Protein AF-X1P0J2-F1 (afdb_monomer_lite)

Sequence (162 aa):
MTTLVALSTKDSLVMGCDSLGTVTNPSVNPWALRHFFDDQFNLRIGSDGNPLLTNFKQIYDKMEEIPYDQMTHVNKLCSLQPLPMGVMETGITSIVDRTIRSLISEFKRNDEGFRVPNKLKNFTVKRVAQRMLDSIYSLYNKEYPEDGFRPHLELIIGGYDK

Structure (mmCIF, N/CA/C/O backbone):
data_AF-X1P0J2-F1
#
_entry.id   AF-X1P0J2-F1
#
loop_
_atom_site.group_PDB
_atom_site.id
_atom_site.type_symbol
_atom_site.label_atom_id
_atom_site.label_alt_id
_atom_site.label_comp_id
_atom_site.label_asym_id
_atom_site.label_entity_id
_atom_site.label_seq_id
_atom_site.pdbx_PDB_ins_code
_atom_site.Cartn_x
_atom_site.Cartn_y
_atom_site.Cartn_z
_atom_site.occupancy
_atom_site.B_iso_or_equiv
_atom_site.auth_seq_id
_atom_site.auth_comp_id
_atom_site.auth_asym_id
_atom_site.auth_atom_id
_atom_site.pdbx_PDB_model_num
ATOM 1 N N . MET A 1 1 ? 3.505 -12.603 -4.039 1.00 61.56 1 MET A N 1
ATOM 2 C CA . MET A 1 1 ? 2.055 -12.330 -3.998 1.00 61.56 1 MET A CA 1
ATOM 3 C C . MET A 1 1 ? 1.670 -12.154 -2.540 1.00 61.56 1 MET A C 1
ATOM 5 O O . MET A 1 1 ? 1.916 -13.073 -1.774 1.00 61.56 1 MET A O 1
ATOM 9 N N . THR A 1 2 ? 1.150 -10.985 -2.165 1.00 74.00 2 THR A N 1
ATOM 10 C CA . THR A 1 2 ? 0.683 -10.678 -0.800 1.00 74.00 2 THR A CA 1
ATOM 11 C C . THR A 1 2 ? -0.807 -10.987 -0.704 1.00 74.00 2 THR A C 1
ATOM 13 O O . THR A 1 2 ? -1.548 -10.653 -1.627 1.00 74.00 2 THR A O 1
ATOM 16 N N . THR A 1 3 ? -1.256 -11.599 0.395 1.00 82.25 3 THR A N 1
ATOM 17 C CA . THR A 1 3 ? -2.680 -11.907 0.612 1.00 82.25 3 THR A CA 1
ATOM 18 C C . THR A 1 3 ? -3.180 -11.221 1.873 1.00 82.25 3 THR A C 1
ATOM 20 O O . THR A 1 3 ? -2.670 -11.472 2.966 1.00 82.25 3 THR A O 1
ATOM 23 N N . LEU A 1 4 ? -4.205 -10.382 1.719 1.00 88.31 4 LEU A N 1
ATOM 24 C CA . LEU A 1 4 ? -4.896 -9.705 2.812 1.00 88.31 4 LEU A CA 1
ATOM 25 C C . LEU A 1 4 ? -6.338 -10.213 2.901 1.00 88.31 4 LEU A C 1
ATOM 27 O O . LEU A 1 4 ? -7.003 -10.395 1.883 1.00 88.31 4 LEU A O 1
ATOM 31 N N . VAL A 1 5 ? -6.832 -10.417 4.119 1.00 89.94 5 VAL A N 1
ATOM 32 C CA . VAL A 1 5 ? -8.210 -10.828 4.400 1.00 89.94 5 VAL A CA 1
ATOM 33 C C . VAL A 1 5 ? -8.784 -9.917 5.479 1.00 89.94 5 VAL A C 1
ATOM 35 O O . VAL A 1 5 ? -8.247 -9.826 6.581 1.00 89.94 5 VAL A O 1
ATOM 38 N N . ALA A 1 6 ? -9.901 -9.262 5.173 1.00 90.06 6 ALA A N 1
ATOM 39 C CA . ALA A 1 6 ? -10.697 -8.513 6.137 1.00 90.06 6 ALA A CA 1
ATOM 40 C C . ALA A 1 6 ? -12.149 -9.001 6.071 1.00 90.06 6 ALA A C 1
ATOM 42 O O . ALA A 1 6 ? -12.811 -8.868 5.044 1.00 90.06 6 ALA A O 1
ATOM 43 N N . LEU A 1 7 ? -12.638 -9.578 7.167 1.00 91.12 7 LEU A N 1
ATOM 44 C CA . LEU A 1 7 ? -14.004 -10.075 7.304 1.00 91.12 7 LEU A CA 1
ATOM 45 C C . LEU A 1 7 ? -14.731 -9.232 8.343 1.00 91.12 7 LEU A C 1
ATOM 47 O O . LEU A 1 7 ? -14.364 -9.234 9.518 1.00 91.12 7 LEU A O 1
ATOM 51 N N . SER A 1 8 ? -15.759 -8.514 7.900 1.00 90.62 8 SER A N 1
ATOM 52 C CA . SER A 1 8 ? -16.607 -7.697 8.764 1.00 90.62 8 SER A CA 1
ATOM 53 C C . SER A 1 8 ? -17.947 -8.386 8.988 1.00 90.62 8 SER A C 1
ATOM 55 O O . SER A 1 8 ? -18.607 -8.811 8.038 1.00 90.62 8 SER A O 1
ATOM 57 N N . THR A 1 9 ? -18.349 -8.491 10.248 1.00 89.06 9 THR A N 1
ATOM 58 C CA . THR A 1 9 ? -19.676 -8.930 10.676 1.00 89.06 9 THR A CA 1
ATOM 59 C C . THR A 1 9 ? -20.333 -7.827 11.505 1.00 89.06 9 THR A C 1
ATOM 61 O O . THR A 1 9 ? -19.741 -6.778 11.753 1.00 89.06 9 THR A O 1
ATOM 64 N N . LYS A 1 10 ? -21.570 -8.055 11.960 1.00 84.50 10 LYS A N 1
ATOM 65 C CA . LYS A 1 10 ? -22.272 -7.114 12.843 1.00 84.50 10 LYS A CA 1
ATOM 66 C C . LYS A 1 10 ? -21.513 -6.858 14.155 1.00 84.50 10 LYS A C 1
ATOM 68 O O . LYS A 1 10 ? -21.541 -5.739 14.657 1.00 84.50 10 LYS A O 1
ATOM 73 N N . ASP A 1 11 ? -20.862 -7.889 14.688 1.00 86.81 11 ASP A N 1
ATOM 74 C CA . ASP A 1 11 ? -20.329 -7.888 16.055 1.00 86.81 11 ASP A CA 1
ATOM 75 C C . ASP A 1 11 ? -18.798 -7.983 16.101 1.00 86.81 11 ASP A C 1
ATOM 77 O O . ASP A 1 11 ? -18.189 -7.776 17.151 1.00 86.81 11 ASP A O 1
ATOM 81 N N . SER A 1 12 ? -18.163 -8.326 14.978 1.00 89.62 12 SER A N 1
ATOM 82 C CA . SER A 1 12 ? -16.724 -8.549 14.907 1.00 89.62 12 SER A CA 1
ATOM 83 C C . SER A 1 12 ? -16.124 -8.113 13.573 1.00 89.62 12 SER A C 1
ATOM 85 O O . SER A 1 12 ? -16.739 -8.236 12.515 1.00 89.62 12 SER A O 1
ATOM 87 N N . LEU A 1 13 ? -14.873 -7.670 13.634 1.00 91.75 13 LEU A N 1
ATOM 88 C CA . LEU A 1 13 ? -13.994 -7.479 12.494 1.00 91.75 13 LEU A CA 1
ATOM 89 C C . LEU A 1 13 ? -12.783 -8.387 12.692 1.00 91.75 13 LEU A C 1
ATOM 91 O O . LEU A 1 13 ? -12.095 -8.294 13.710 1.00 91.75 13 LEU A O 1
ATOM 95 N N . VAL A 1 14 ? -12.517 -9.241 11.709 1.00 90.94 14 VAL A N 1
ATOM 96 C CA . VAL A 1 14 ? -11.346 -10.118 11.672 1.00 90.94 14 VAL A CA 1
ATOM 97 C C . VAL A 1 14 ? -10.451 -9.669 10.528 1.00 90.94 14 VAL A C 1
ATO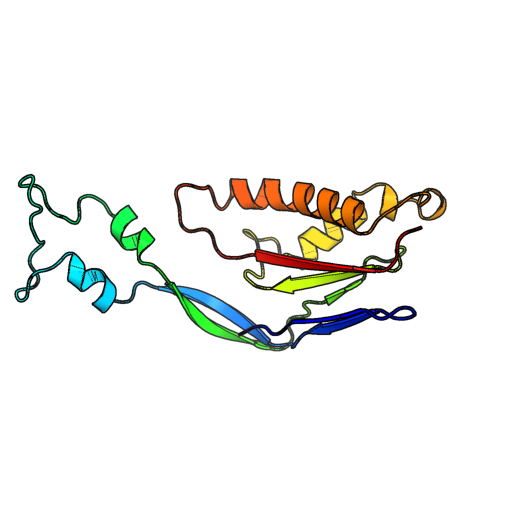M 99 O O . VAL A 1 14 ? -10.883 -9.620 9.380 1.00 90.94 14 VAL A O 1
ATOM 102 N N . MET A 1 15 ? -9.203 -9.337 10.847 1.00 91.69 15 MET A N 1
ATOM 103 C CA . MET A 1 15 ? -8.182 -8.951 9.875 1.00 91.69 15 MET A CA 1
ATOM 104 C C . MET A 1 15 ? -7.028 -9.945 9.959 1.00 91.69 15 MET A C 1
ATOM 106 O O . MET A 1 15 ? -6.571 -10.274 11.054 1.00 91.69 15 MET A O 1
ATOM 110 N N . GLY A 1 16 ? -6.568 -10.423 8.810 1.00 87.75 16 GLY A N 1
ATOM 111 C CA . GLY A 1 16 ? -5.462 -11.360 8.701 1.00 87.75 16 GLY A CA 1
ATOM 112 C C . GLY A 1 16 ? -4.683 -11.124 7.418 1.00 87.75 16 GLY A C 1
ATOM 113 O O . GLY A 1 16 ? -5.242 -10.744 6.392 1.00 87.75 16 GLY A O 1
ATOM 114 N N . CYS A 1 17 ? -3.382 -11.356 7.476 1.00 86.19 17 CYS A N 1
ATOM 115 C CA . CYS A 1 17 ? -2.496 -11.234 6.332 1.00 86.19 17 CYS A CA 1
ATOM 116 C C . CYS A 1 17 ? -1.502 -12.390 6.327 1.00 86.19 17 CYS A C 1
ATOM 118 O O . CYS A 1 17 ? -1.192 -12.972 7.371 1.00 86.19 17 CYS A O 1
ATOM 120 N N . ASP A 1 18 ? -0.974 -12.704 5.153 1.00 82.75 18 ASP A N 1
ATOM 121 C CA . ASP A 1 18 ? 0.188 -13.573 5.051 1.00 82.75 18 ASP A CA 1
ATOM 122 C C . ASP A 1 18 ? 1.460 -12.878 5.581 1.00 82.75 18 ASP A C 1
ATOM 124 O O . ASP A 1 18 ? 1.534 -11.654 5.725 1.00 82.75 18 ASP A O 1
ATOM 128 N N . SER A 1 19 ? 2.500 -13.661 5.866 1.00 71.88 19 SER A N 1
ATOM 129 C CA . SER A 1 19 ? 3.783 -13.162 6.386 1.00 71.88 19 SER A CA 1
ATOM 130 C C . SER A 1 19 ? 4.879 -13.036 5.319 1.00 71.88 19 SER A C 1
ATOM 132 O O . SER A 1 19 ? 6.024 -12.727 5.658 1.00 71.88 19 SER A O 1
ATOM 134 N N . LEU A 1 20 ? 4.549 -13.255 4.039 1.00 70.31 20 LEU A N 1
ATOM 135 C CA . LEU A 1 20 ? 5.494 -13.177 2.924 1.00 70.31 20 LEU A CA 1
ATOM 136 C C . LEU A 1 20 ? 5.502 -11.768 2.328 1.00 70.31 20 LEU A C 1
ATOM 138 O O . LEU A 1 20 ? 4.497 -11.309 1.792 1.00 70.31 20 LEU A O 1
ATOM 142 N N . GLY A 1 21 ? 6.618 -11.052 2.425 1.00 62.75 21 GLY A N 1
ATOM 143 C CA . GLY A 1 21 ? 6.833 -9.833 1.648 1.00 62.75 21 GLY A CA 1
ATOM 144 C C . GLY A 1 21 ? 7.470 -10.199 0.318 1.00 62.75 21 GLY A C 1
ATOM 145 O O . GLY A 1 21 ? 8.519 -10.830 0.304 1.00 62.75 21 GLY A O 1
ATOM 146 N N . THR A 1 22 ? 6.854 -9.842 -0.805 1.00 64.31 22 THR A N 1
ATOM 147 C CA . THR A 1 22 ? 7.516 -9.985 -2.109 1.00 64.31 22 THR A CA 1
ATOM 148 C C . THR A 1 22 ? 8.273 -8.699 -2.404 1.00 64.31 22 THR A C 1
ATOM 150 O O . THR A 1 22 ? 7.648 -7.648 -2.495 1.00 64.31 22 THR A O 1
ATOM 153 N N . VAL A 1 23 ? 9.593 -8.778 -2.555 1.00 63.62 23 VAL A N 1
ATOM 154 C CA . VAL A 1 23 ? 10.384 -7.670 -3.094 1.00 63.62 23 VAL A CA 1
ATOM 155 C C . VAL A 1 23 ? 10.261 -7.746 -4.606 1.00 63.62 23 VAL A C 1
ATOM 157 O O . VAL A 1 23 ? 10.669 -8.735 -5.224 1.00 63.62 23 VAL A O 1
ATOM 160 N N . THR A 1 24 ? 9.641 -6.733 -5.195 1.00 65.38 24 THR A N 1
ATOM 161 C CA . THR A 1 24 ? 9.551 -6.588 -6.645 1.00 65.38 24 THR A CA 1
ATOM 162 C C . THR A 1 24 ? 10.712 -5.733 -7.140 1.00 65.38 24 THR A C 1
ATOM 164 O O . THR A 1 24 ? 11.158 -4.812 -6.456 1.00 65.38 24 THR A O 1
ATOM 167 N N . ASN A 1 25 ? 11.242 -6.064 -8.316 1.00 67.56 25 ASN A N 1
ATOM 168 C CA . ASN A 1 25 ? 12.243 -5.242 -8.989 1.00 67.56 25 ASN A CA 1
ATOM 169 C C . ASN A 1 25 ? 11.678 -4.803 -10.347 1.00 67.56 25 ASN A C 1
ATOM 171 O O . ASN A 1 25 ? 11.307 -5.686 -11.134 1.00 67.56 25 ASN A O 1
ATOM 175 N N . PRO A 1 26 ? 11.592 -3.489 -10.639 1.00 73.56 26 PRO A N 1
ATOM 176 C CA . PRO A 1 26 ? 11.155 -3.009 -11.942 1.00 73.56 26 PRO A CA 1
ATOM 177 C C . PRO A 1 26 ? 12.031 -3.615 -13.032 1.00 73.56 26 PRO A C 1
ATOM 179 O O . PRO A 1 26 ? 13.243 -3.409 -13.074 1.00 73.56 26 PRO A O 1
ATOM 182 N N . SER A 1 27 ? 11.414 -4.410 -13.894 1.00 78.81 27 SER A N 1
ATOM 183 C CA . SER A 1 27 ? 12.115 -5.130 -14.947 1.00 78.81 27 SER A CA 1
ATOM 184 C C . SER A 1 27 ? 11.380 -4.926 -16.254 1.00 78.81 27 SER A C 1
ATOM 186 O O . SER A 1 27 ? 10.153 -4.936 -16.305 1.00 78.81 27 SER A O 1
ATOM 188 N N . VAL A 1 28 ? 12.132 -4.743 -17.333 1.00 83.50 28 VAL A N 1
ATOM 189 C CA . VAL A 1 28 ? 11.552 -4.666 -18.670 1.00 83.50 28 VAL A CA 1
ATOM 190 C C . VAL A 1 28 ? 11.609 -6.049 -19.290 1.00 83.50 28 VAL A C 1
ATOM 192 O O . VAL A 1 28 ? 12.693 -6.604 -19.463 1.00 83.50 28 VAL A O 1
ATOM 195 N N . ASN A 1 29 ? 10.453 -6.594 -19.661 1.00 82.31 29 ASN A N 1
ATOM 196 C CA . ASN A 1 29 ? 10.407 -7.790 -20.489 1.00 82.31 29 ASN A CA 1
ATOM 197 C C . ASN A 1 29 ? 10.959 -7.448 -21.891 1.00 82.31 29 ASN A C 1
ATOM 199 O O . ASN A 1 29 ? 10.335 -6.651 -22.599 1.00 82.31 29 ASN A O 1
ATOM 203 N N . PRO A 1 30 ? 12.079 -8.047 -22.346 1.00 83.31 30 PRO A N 1
ATOM 204 C CA . PRO A 1 30 ? 12.653 -7.733 -23.656 1.00 83.31 30 PRO A CA 1
ATOM 205 C C . PRO A 1 30 ? 11.674 -7.966 -24.813 1.00 83.31 30 PRO A C 1
ATOM 207 O O . PRO A 1 30 ? 11.721 -7.268 -25.824 1.00 83.31 30 PRO A O 1
ATOM 210 N N . TRP A 1 31 ? 10.730 -8.899 -24.657 1.00 84.88 31 TRP A N 1
ATOM 211 C CA . TRP A 1 31 ? 9.699 -9.162 -25.658 1.00 84.88 31 TRP A CA 1
ATOM 212 C C . TRP A 1 31 ? 8.671 -8.034 -25.769 1.00 84.88 31 TRP A C 1
ATOM 214 O O . TRP A 1 31 ? 8.185 -7.774 -26.869 1.00 84.88 31 TRP A O 1
ATOM 224 N N . ALA A 1 32 ? 8.383 -7.317 -24.678 1.00 83.50 32 ALA A N 1
ATOM 225 C CA . ALA A 1 32 ? 7.505 -6.147 -24.707 1.00 83.50 32 ALA A CA 1
ATOM 226 C C . ALA A 1 32 ? 8.127 -4.989 -25.509 1.00 83.50 32 ALA A C 1
ATOM 228 O O . ALA A 1 32 ? 7.409 -4.197 -26.123 1.00 83.50 32 ALA A O 1
ATOM 229 N N . LEU A 1 33 ? 9.463 -4.928 -25.572 1.00 86.94 33 LEU A N 1
ATOM 230 C CA . LEU A 1 33 ? 10.186 -3.948 -26.380 1.00 86.94 33 LEU A CA 1
ATOM 231 C C . LEU A 1 33 ? 10.174 -4.267 -27.872 1.00 86.94 33 LEU A C 1
ATOM 233 O O . LEU A 1 33 ? 10.401 -3.363 -28.670 1.00 86.94 33 LEU A O 1
ATOM 237 N N . ARG A 1 34 ? 9.847 -5.503 -28.279 1.00 88.19 34 ARG A N 1
ATOM 238 C CA . ARG A 1 34 ? 9.808 -5.906 -29.696 1.00 88.19 34 ARG A CA 1
ATOM 239 C C . ARG A 1 34 ? 8.848 -5.055 -30.532 1.00 88.19 34 ARG A C 1
ATOM 241 O O . ARG A 1 34 ? 9.028 -4.945 -31.736 1.00 88.19 34 ARG A O 1
ATOM 248 N N . HIS A 1 35 ? 7.866 -4.398 -29.915 1.00 87.19 35 HIS A N 1
ATOM 249 C CA . HIS A 1 35 ? 7.025 -3.419 -30.605 1.00 87.19 35 HIS A CA 1
ATOM 250 C C . HIS A 1 35 ? 7.828 -2.255 -31.223 1.00 87.19 35 HIS A C 1
ATOM 252 O O . HIS A 1 35 ? 7.435 -1.735 -32.264 1.00 87.19 35 HIS A O 1
ATOM 258 N N . PHE A 1 36 ? 8.960 -1.877 -30.621 1.00 90.56 36 PHE A N 1
ATOM 259 C CA . PHE A 1 36 ? 9.834 -0.807 -31.103 1.00 90.56 36 PHE A CA 1
ATOM 260 C C . PHE A 1 36 ? 10.848 -1.264 -32.159 1.00 90.56 36 PHE A C 1
ATOM 262 O O . PHE A 1 36 ? 11.454 -0.408 -32.799 1.00 90.56 36 PHE A O 1
ATOM 269 N N . PHE A 1 37 ? 11.029 -2.575 -32.363 1.00 91.75 37 PHE A N 1
ATOM 270 C CA . PHE A 1 37 ? 12.080 -3.127 -33.222 1.00 91.75 37 PHE A CA 1
ATOM 271 C C . PHE A 1 37 ? 11.517 -4.008 -34.350 1.00 91.75 37 PHE A C 1
ATOM 273 O O . PHE A 1 37 ? 10.518 -4.712 -34.179 1.00 91.75 37 PHE A O 1
ATOM 280 N N . ASP A 1 38 ? 12.103 -3.941 -35.542 1.00 88.88 38 ASP A N 1
ATOM 281 C CA . ASP A 1 38 ? 11.794 -4.858 -36.646 1.00 88.88 38 ASP A CA 1
ATOM 282 C C . ASP A 1 38 ? 12.410 -6.253 -36.411 1.00 88.88 38 ASP A C 1
ATOM 284 O O . ASP A 1 38 ? 13.025 -6.519 -35.375 1.00 88.88 38 ASP A O 1
ATOM 288 N N . ASP A 1 39 ? 12.211 -7.180 -37.349 1.00 87.38 39 ASP A N 1
ATOM 289 C CA . ASP A 1 39 ? 12.735 -8.547 -37.224 1.00 87.38 39 ASP A CA 1
ATOM 290 C C . ASP A 1 39 ? 14.267 -8.627 -37.367 1.00 87.38 39 ASP A C 1
ATOM 292 O O . ASP A 1 39 ? 14.864 -9.648 -37.025 1.00 87.38 39 ASP A O 1
ATOM 296 N N . GLN A 1 40 ? 14.911 -7.550 -37.821 1.00 89.62 40 GLN A N 1
ATOM 297 C CA . GLN A 1 40 ? 16.362 -7.381 -37.857 1.00 89.62 40 GLN A CA 1
ATOM 298 C C . GLN A 1 40 ? 16.902 -6.604 -36.642 1.00 89.62 40 GLN A C 1
ATOM 300 O O . GLN A 1 40 ? 18.096 -6.312 -36.598 1.00 89.62 40 GLN A O 1
ATOM 305 N N . PHE A 1 41 ? 16.057 -6.305 -35.648 1.00 82.25 41 PHE A N 1
ATOM 306 C CA . PHE A 1 41 ? 16.376 -5.508 -34.459 1.00 82.25 41 PHE A CA 1
ATOM 307 C C . PHE A 1 41 ? 16.738 -4.035 -34.728 1.00 82.25 41 PHE A C 1
ATOM 309 O O . PHE A 1 41 ? 17.337 -3.382 -33.872 1.00 82.25 41 PHE A O 1
ATOM 316 N N . ASN A 1 42 ? 16.326 -3.465 -35.862 1.00 89.56 42 ASN A N 1
ATOM 317 C CA . ASN A 1 42 ? 16.395 -2.019 -36.073 1.00 89.56 42 ASN A CA 1
ATOM 318 C C . ASN A 1 42 ? 15.171 -1.327 -35.475 1.00 89.56 42 ASN A C 1
ATOM 320 O O . ASN A 1 42 ? 14.088 -1.906 -35.389 1.00 89.56 42 ASN A O 1
ATOM 324 N N . LEU A 1 43 ? 15.328 -0.060 -35.091 1.00 90.31 43 LEU A N 1
ATOM 325 C CA . LEU A 1 43 ? 14.214 0.757 -34.618 1.00 90.31 43 LEU A CA 1
ATOM 326 C C . LEU A 1 43 ? 13.172 0.940 -35.725 1.00 90.31 43 LEU A C 1
ATOM 328 O O . LEU A 1 43 ? 13.479 1.432 -36.811 1.00 90.31 43 LEU A O 1
ATOM 332 N N . ARG A 1 44 ? 11.922 0.585 -35.425 1.00 92.31 44 ARG A N 1
ATOM 333 C CA . ARG A 1 44 ? 10.795 0.833 -36.324 1.00 92.31 44 ARG A CA 1
ATOM 334 C C . ARG A 1 44 ? 10.549 2.328 -36.454 1.00 92.31 44 ARG A C 1
ATOM 336 O O . ARG A 1 44 ? 10.591 3.063 -35.467 1.00 92.31 44 ARG A O 1
ATOM 343 N N . ILE A 1 45 ? 10.219 2.745 -37.668 1.00 92.31 45 ILE A N 1
ATOM 344 C CA . ILE A 1 45 ? 9.821 4.112 -37.989 1.00 92.31 45 ILE A CA 1
ATOM 345 C C . ILE A 1 45 ? 8.290 4.189 -37.998 1.00 92.31 45 ILE A C 1
ATOM 347 O O . ILE A 1 45 ? 7.617 3.321 -38.555 1.00 92.31 45 ILE A O 1
ATOM 351 N N . GLY A 1 46 ? 7.746 5.201 -37.330 1.00 85.94 46 GLY A N 1
ATOM 352 C CA . GLY A 1 46 ? 6.328 5.519 -37.302 1.00 85.94 46 GLY A CA 1
ATOM 353 C C . GLY A 1 46 ? 5.833 6.103 -38.623 1.00 85.94 46 GLY A C 1
ATOM 354 O O . GLY A 1 46 ? 6.595 6.416 -39.536 1.00 85.94 46 GLY A O 1
ATOM 355 N N . SER A 1 47 ? 4.517 6.274 -38.730 1.00 86.56 47 SER A N 1
ATOM 356 C CA . SER A 1 47 ? 3.869 6.845 -39.919 1.00 86.56 47 SER A CA 1
ATOM 357 C C . SER A 1 47 ? 4.239 8.308 -40.190 1.00 86.56 47 SER A C 1
ATOM 359 O O . SER A 1 47 ? 3.987 8.812 -41.279 1.00 86.56 47 SER A O 1
ATOM 361 N N . ASP A 1 48 ? 4.806 8.994 -39.202 1.00 87.75 48 ASP A N 1
ATOM 362 C CA . ASP A 1 48 ? 5.303 10.369 -39.263 1.00 87.75 48 ASP A CA 1
ATOM 363 C C . ASP A 1 48 ? 6.775 10.463 -39.711 1.00 87.75 48 ASP A C 1
ATOM 365 O O . ASP A 1 48 ? 7.317 11.562 -39.814 1.00 87.75 48 ASP A O 1
ATOM 369 N N . GLY A 1 49 ? 7.426 9.326 -39.981 1.00 85.69 49 GLY A N 1
ATOM 370 C CA . GLY A 1 49 ? 8.832 9.263 -40.375 1.00 85.69 49 GLY A CA 1
ATOM 371 C C . GLY A 1 49 ? 9.825 9.303 -39.208 1.00 85.69 49 GLY A C 1
ATOM 372 O O . GLY A 1 49 ? 11.028 9.215 -39.453 1.00 85.69 49 GLY A O 1
ATOM 373 N N . ASN A 1 50 ? 9.361 9.380 -37.955 1.00 88.75 50 ASN A N 1
ATOM 374 C CA . ASN A 1 50 ? 10.221 9.365 -36.769 1.00 88.75 50 ASN A CA 1
ATOM 375 C C . ASN A 1 50 ? 10.323 7.955 -36.160 1.00 88.75 50 ASN A C 1
ATOM 377 O O . ASN A 1 50 ? 9.408 7.149 -36.324 1.00 88.75 50 ASN A O 1
ATOM 381 N N . PRO A 1 51 ? 11.398 7.614 -35.425 1.00 90.44 51 PRO A N 1
ATOM 382 C CA . PRO A 1 51 ? 11.470 6.350 -34.692 1.00 90.44 51 PRO A CA 1
ATOM 383 C C . PRO A 1 51 ? 10.323 6.204 -33.683 1.00 90.44 51 PRO A C 1
ATOM 385 O O . PRO A 1 51 ? 10.019 7.144 -32.954 1.00 90.44 51 PRO A O 1
ATOM 388 N N . LEU A 1 52 ? 9.724 5.011 -33.578 1.00 88.75 52 LEU A N 1
ATOM 389 C CA . LEU A 1 52 ? 8.685 4.727 -32.574 1.00 88.75 52 LEU A CA 1
ATOM 390 C C . LEU A 1 52 ? 9.207 4.895 -31.139 1.00 88.75 52 LEU A C 1
ATOM 392 O O . LEU A 1 52 ? 8.454 5.275 -30.239 1.00 88.75 52 LEU A O 1
ATOM 396 N N . LEU A 1 53 ? 10.496 4.615 -30.933 1.00 90.00 53 LEU A N 1
ATOM 397 C CA . LEU A 1 53 ? 11.206 4.894 -29.694 1.00 90.00 53 LEU A CA 1
ATOM 398 C C . LEU A 1 53 ? 11.994 6.201 -29.838 1.00 90.00 53 LEU A C 1
ATOM 400 O O . LEU A 1 53 ? 13.060 6.233 -30.447 1.00 90.00 53 LEU A O 1
ATOM 404 N N . THR A 1 54 ? 11.469 7.271 -29.257 1.00 87.19 54 THR A N 1
ATOM 405 C CA . THR A 1 54 ? 12.058 8.615 -29.264 1.00 87.19 54 THR A CA 1
ATOM 406 C C . THR A 1 54 ? 12.802 8.937 -27.974 1.00 87.19 54 THR A C 1
ATOM 408 O O . THR A 1 54 ? 13.715 9.759 -27.984 1.00 87.19 54 THR A O 1
ATOM 411 N N . ASN A 1 55 ? 12.437 8.312 -26.851 1.00 86.31 55 ASN A N 1
ATOM 412 C CA . ASN A 1 55 ? 13.055 8.591 -25.559 1.00 86.31 55 ASN A CA 1
ATOM 413 C C . ASN A 1 55 ? 13.062 7.373 -24.624 1.00 86.31 55 ASN A C 1
ATOM 415 O O . ASN A 1 55 ? 12.288 6.430 -24.775 1.00 86.31 55 ASN A O 1
ATOM 419 N N . PHE A 1 56 ? 13.941 7.416 -23.618 1.00 83.00 56 PHE A N 1
ATOM 420 C CA . PHE A 1 56 ? 14.098 6.334 -22.641 1.00 83.00 56 PHE A CA 1
ATOM 421 C C . PHE A 1 56 ? 12.847 6.109 -21.778 1.00 83.00 56 PHE A C 1
ATOM 423 O O . PHE A 1 56 ? 12.592 4.985 -21.349 1.00 83.00 56 PHE A O 1
ATOM 430 N N . LYS A 1 57 ? 12.031 7.148 -21.560 1.00 84.12 57 LYS A N 1
ATOM 431 C CA . LYS A 1 57 ? 10.796 7.041 -20.776 1.00 84.12 57 LYS A CA 1
ATOM 432 C C . LYS A 1 57 ? 9.829 6.019 -21.383 1.00 84.12 57 LYS A C 1
ATOM 434 O O . LYS A 1 57 ? 9.269 5.228 -20.645 1.00 84.12 57 LYS A O 1
ATOM 439 N N . GLN A 1 58 ? 9.754 5.906 -22.709 1.00 84.88 58 GLN A N 1
ATOM 440 C CA . GLN A 1 58 ? 8.934 4.878 -23.366 1.00 84.88 58 GLN A CA 1
ATOM 441 C C . GLN A 1 58 ? 9.374 3.431 -23.070 1.00 84.88 58 GLN A C 1
ATOM 443 O O . GLN A 1 58 ? 8.546 2.524 -23.138 1.00 84.88 58 GLN A O 1
ATOM 448 N N . ILE A 1 59 ? 10.658 3.192 -22.764 1.00 85.31 59 ILE A N 1
ATOM 449 C CA . ILE A 1 59 ? 11.145 1.885 -22.278 1.00 85.31 59 ILE A CA 1
ATOM 450 C C . ILE A 1 59 ? 10.726 1.696 -20.821 1.00 85.31 59 ILE A C 1
ATOM 452 O O . ILE A 1 59 ? 10.266 0.623 -20.439 1.00 85.31 59 ILE A O 1
ATOM 456 N N . TYR A 1 60 ? 10.885 2.745 -20.018 1.00 80.81 60 TYR A N 1
ATOM 457 C CA . TYR A 1 60 ? 10.526 2.752 -18.605 1.00 80.81 60 TYR A CA 1
ATOM 458 C C . TYR A 1 60 ? 9.025 2.493 -18.390 1.00 80.81 60 TYR A C 1
ATOM 460 O O . TYR A 1 60 ? 8.656 1.702 -17.531 1.00 80.81 60 TYR A O 1
ATOM 468 N N . ASP A 1 61 ? 8.168 3.031 -19.260 1.00 82.12 61 ASP A N 1
ATOM 469 C CA . ASP A 1 61 ? 6.717 2.798 -19.270 1.00 82.12 61 ASP A CA 1
ATOM 470 C C . ASP A 1 61 ? 6.333 1.340 -19.616 1.00 82.12 61 ASP A C 1
ATOM 472 O O . ASP A 1 61 ? 5.174 0.949 -19.483 1.00 82.12 61 ASP A O 1
ATOM 476 N N . LYS A 1 62 ? 7.287 0.522 -20.087 1.00 83.12 62 LYS A N 1
ATOM 477 C CA . LYS A 1 62 ? 7.122 -0.926 -20.318 1.00 83.12 62 LYS A CA 1
ATOM 478 C C . LYS A 1 62 ? 7.666 -1.780 -19.172 1.00 83.12 62 LYS A C 1
ATOM 480 O O . LYS A 1 62 ? 7.706 -3.002 -19.310 1.00 83.12 62 LYS A O 1
ATOM 485 N N . MET A 1 63 ? 8.128 -1.168 -18.081 1.00 84.00 63 MET A N 1
ATOM 486 C CA . MET A 1 63 ? 8.532 -1.910 -16.893 1.00 84.00 63 MET A CA 1
ATOM 487 C C . MET A 1 63 ? 7.328 -2.564 -16.228 1.00 84.00 63 MET A C 1
ATOM 489 O O . MET A 1 63 ? 6.269 -1.962 -16.076 1.00 84.00 63 MET A O 1
ATOM 493 N N . GLU A 1 64 ? 7.534 -3.794 -15.783 1.00 76.38 64 GLU A N 1
ATOM 494 C CA . GLU A 1 64 ? 6.597 -4.535 -14.953 1.00 76.38 64 GLU A CA 1
ATOM 495 C C . GLU A 1 64 ? 7.265 -4.847 -13.610 1.00 76.38 64 GLU A C 1
ATOM 497 O O . GLU A 1 64 ? 8.488 -5.013 -13.512 1.00 76.38 64 GLU A O 1
ATOM 502 N N . GLU A 1 65 ? 6.459 -4.925 -12.554 1.00 72.50 65 GLU A N 1
ATOM 503 C CA . GLU A 1 65 ? 6.927 -5.391 -11.253 1.00 72.50 65 GLU A CA 1
ATOM 504 C C . GLU A 1 65 ? 7.052 -6.915 -11.266 1.00 72.50 65 GLU A C 1
ATOM 506 O O . GLU A 1 65 ? 6.054 -7.636 -11.213 1.00 72.50 65 GLU A O 1
ATOM 511 N N . ILE A 1 66 ? 8.287 -7.419 -11.312 1.00 69.38 66 ILE A N 1
ATOM 512 C CA . ILE A 1 66 ? 8.548 -8.860 -11.249 1.00 69.38 66 ILE A CA 1
ATOM 513 C C . ILE A 1 66 ? 8.961 -9.237 -9.819 1.00 69.38 66 ILE A C 1
ATOM 515 O O . ILE A 1 66 ? 9.850 -8.589 -9.257 1.00 69.38 66 ILE A O 1
ATOM 519 N N . PRO A 1 67 ? 8.356 -10.282 -9.215 1.00 63.34 67 PRO A N 1
ATOM 520 C CA . PRO A 1 67 ? 8.828 -10.865 -7.962 1.00 63.34 67 PRO A CA 1
ATOM 521 C C . PRO A 1 67 ? 10.293 -11.298 -8.084 1.00 63.34 67 PRO A C 1
ATOM 523 O O . PRO A 1 67 ? 10.603 -12.192 -8.869 1.00 63.34 67 PRO A O 1
ATOM 526 N N . TYR A 1 68 ? 11.181 -10.675 -7.315 1.00 59.00 68 TYR A N 1
ATOM 527 C CA . TYR A 1 68 ? 12.618 -10.958 -7.349 1.00 59.00 68 TYR A CA 1
ATOM 528 C C . TYR A 1 68 ? 13.088 -11.704 -6.096 1.00 59.00 68 TYR A C 1
ATOM 530 O O . TYR A 1 68 ? 13.922 -12.599 -6.196 1.00 59.00 68 TYR A O 1
ATOM 538 N N . ASP A 1 69 ? 12.525 -11.378 -4.929 1.00 57.81 69 ASP A N 1
ATOM 539 C CA . ASP A 1 69 ? 12.884 -12.011 -3.657 1.00 57.81 69 ASP A CA 1
ATOM 540 C C . ASP A 1 69 ? 11.669 -12.127 -2.717 1.00 57.81 69 ASP A C 1
ATOM 542 O O . ASP A 1 69 ? 10.681 -11.394 -2.844 1.0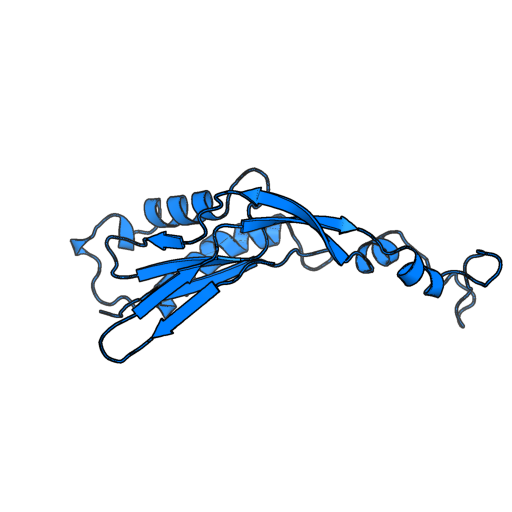0 57.81 69 ASP A O 1
ATOM 546 N N . GLN A 1 70 ? 11.726 -13.064 -1.771 1.00 61.59 70 GLN A N 1
ATOM 547 C CA . GLN A 1 70 ? 10.724 -13.252 -0.727 1.00 61.59 70 GLN A CA 1
ATOM 548 C C . GLN A 1 70 ? 11.335 -12.958 0.642 1.00 61.59 70 GLN A C 1
ATOM 550 O O . GLN A 1 70 ? 12.078 -13.757 1.206 1.00 61.59 70 GLN A O 1
ATOM 555 N N . MET A 1 71 ? 10.944 -11.832 1.231 1.00 61.78 71 MET A N 1
ATOM 556 C CA . MET A 1 71 ? 11.221 -11.558 2.632 1.00 61.78 71 MET A CA 1
ATOM 557 C C . MET A 1 71 ? 10.277 -12.380 3.509 1.00 61.78 71 MET A C 1
ATOM 559 O O . MET A 1 71 ? 9.057 -12.190 3.512 1.00 61.78 71 MET A O 1
ATOM 563 N N . THR A 1 72 ? 10.848 -13.284 4.295 1.00 58.38 72 THR A N 1
ATOM 564 C CA . THR A 1 72 ? 10.128 -14.008 5.345 1.00 58.38 72 THR A CA 1
ATOM 565 C C . THR A 1 72 ? 9.864 -13.089 6.542 1.00 58.38 72 THR A C 1
ATOM 567 O O . THR A 1 72 ? 10.742 -12.321 6.929 1.00 58.38 72 THR A O 1
ATOM 570 N N . HIS A 1 73 ? 8.692 -13.213 7.175 1.00 61.22 73 HIS A N 1
ATOM 571 C CA . HIS A 1 73 ? 8.308 -12.506 8.412 1.00 61.22 73 HIS A CA 1
ATOM 572 C C . HIS A 1 73 ? 8.021 -11.002 8.272 1.00 61.22 73 HIS A C 1
ATOM 574 O O . HIS A 1 73 ? 8.227 -10.232 9.215 1.00 61.22 73 HIS A O 1
ATOM 580 N N . VAL A 1 74 ? 7.476 -10.569 7.135 1.00 68.50 74 VAL A N 1
ATOM 581 C CA . VAL A 1 74 ? 6.977 -9.194 7.006 1.00 68.50 74 VAL A CA 1
ATOM 582 C C . VAL A 1 74 ? 5.638 -9.083 7.728 1.00 68.50 74 VAL A C 1
ATOM 584 O O . VAL A 1 74 ? 4.649 -9.702 7.337 1.00 68.50 74 VAL A O 1
ATOM 587 N N . ASN A 1 75 ? 5.613 -8.300 8.807 1.00 72.88 75 ASN A N 1
ATOM 588 C CA . ASN A 1 75 ? 4.380 -7.996 9.518 1.00 72.88 75 ASN A CA 1
ATOM 589 C C . ASN A 1 75 ? 3.660 -6.844 8.814 1.00 72.88 75 ASN A C 1
ATOM 591 O O . ASN A 1 75 ? 4.120 -5.707 8.908 1.00 72.88 75 ASN A O 1
ATOM 595 N N . LYS A 1 76 ? 2.555 -7.180 8.142 1.00 84.75 76 LYS A N 1
ATOM 596 C CA . LYS A 1 76 ? 1.718 -6.261 7.364 1.00 84.75 76 LYS A CA 1
ATOM 597 C C . LYS A 1 76 ? 0.448 -5.834 8.090 1.00 84.75 76 LYS A C 1
ATOM 599 O O . LYS A 1 76 ? -0.472 -5.357 7.447 1.00 84.75 76 LYS A O 1
ATOM 604 N N . LEU A 1 77 ? 0.333 -6.120 9.387 1.00 89.69 77 LEU A N 1
ATOM 605 C CA . LEU A 1 77 ? -0.836 -5.794 10.196 1.00 89.69 77 LEU A CA 1
ATOM 606 C C . LEU A 1 77 ? -0.392 -4.946 11.384 1.00 89.69 77 LEU A C 1
ATOM 608 O O . LEU A 1 77 ? 0.354 -5.386 12.263 1.00 89.69 77 LEU A O 1
ATOM 612 N N . CYS A 1 78 ? -0.896 -3.719 11.436 1.00 90.56 78 CYS A N 1
ATOM 613 C CA . CYS A 1 78 ? -0.591 -2.766 12.487 1.00 90.56 78 CYS A CA 1
ATOM 614 C C . CYS A 1 78 ? -1.843 -2.401 13.286 1.00 90.56 78 CYS A C 1
ATOM 616 O O . CYS A 1 78 ? -2.875 -2.007 12.746 1.00 90.56 78 CYS A O 1
ATOM 618 N N . SER A 1 79 ? -1.725 -2.473 14.612 1.00 91.00 79 SER A N 1
ATOM 619 C CA . SER A 1 79 ? -2.761 -1.997 15.528 1.00 91.00 79 SER A CA 1
ATOM 620 C C . SER A 1 79 ? -2.766 -0.470 15.609 1.00 91.00 79 SER A C 1
ATOM 622 O O . SER A 1 79 ? -1.726 0.164 15.839 1.00 91.00 79 SER A O 1
ATOM 624 N N . LEU A 1 80 ? -3.956 0.122 15.508 1.00 90.19 80 LEU A N 1
ATOM 625 C CA . LEU A 1 80 ? -4.206 1.552 15.682 1.00 90.19 80 LEU A CA 1
ATOM 626 C C . LEU A 1 80 ? -4.698 1.875 17.104 1.00 90.19 80 LEU A C 1
ATOM 628 O O . LEU A 1 80 ? -5.385 2.866 17.327 1.00 90.19 80 LEU A O 1
ATOM 632 N N . GLN A 1 81 ? -4.304 1.082 18.104 1.00 86.88 81 GLN A N 1
ATOM 633 C CA . GLN A 1 81 ? -4.561 1.432 19.502 1.00 86.88 81 GLN A CA 1
ATOM 634 C C . GLN A 1 81 ? -4.102 2.869 19.832 1.00 86.88 81 GLN A C 1
ATOM 636 O O . GLN A 1 81 ? -3.032 3.284 19.362 1.00 86.88 81 GLN A O 1
ATOM 641 N N . PRO A 1 82 ? -4.891 3.614 20.636 1.00 84.75 82 PRO A N 1
ATOM 642 C CA . PRO A 1 82 ? -6.029 3.146 21.450 1.00 84.75 82 PRO A CA 1
ATOM 643 C C . PRO A 1 82 ? -7.371 3.005 20.706 1.00 84.75 82 PRO A C 1
ATOM 645 O O . PRO A 1 82 ? -8.350 2.572 21.312 1.00 84.75 82 PRO A O 1
ATOM 648 N N . LEU A 1 83 ? -7.444 3.348 19.418 1.00 87.38 83 LEU A N 1
ATOM 649 C CA . LEU A 1 83 ? -8.654 3.130 18.628 1.00 87.38 83 LEU A CA 1
ATOM 650 C C . LEU A 1 83 ? -8.887 1.630 18.404 1.00 87.38 83 LEU A C 1
ATOM 652 O O . LEU A 1 83 ? -7.919 0.885 18.224 1.00 87.38 83 LEU A O 1
ATOM 656 N N . PRO A 1 84 ? -10.151 1.169 18.367 1.00 88.00 84 PRO A N 1
ATOM 657 C CA . PRO A 1 84 ? -10.485 -0.211 18.037 1.00 88.00 84 PRO A CA 1
ATOM 658 C C . PRO A 1 84 ? -10.404 -0.409 16.514 1.00 88.00 84 PRO A C 1
ATOM 660 O O . PRO A 1 84 ? -11.392 -0.732 15.859 1.00 88.00 84 PRO A O 1
ATOM 663 N N . MET A 1 85 ? -9.230 -0.125 15.950 1.00 91.31 85 MET A N 1
ATOM 664 C CA . MET A 1 85 ? -8.942 -0.147 14.522 1.00 91.31 85 MET A CA 1
ATOM 665 C C . MET A 1 85 ? -7.603 -0.842 14.253 1.00 91.31 85 MET A C 1
ATOM 667 O O . MET A 1 85 ? -6.695 -0.846 15.091 1.00 91.31 85 MET A O 1
ATOM 671 N N . GLY A 1 86 ? -7.469 -1.392 13.056 1.00 92.88 86 GLY A N 1
ATOM 672 C CA . GLY A 1 86 ? -6.236 -1.931 12.504 1.00 92.88 86 GLY A CA 1
ATOM 673 C C . GLY A 1 86 ? -6.035 -1.448 11.073 1.00 92.88 86 GLY A C 1
ATOM 674 O O . GLY A 1 86 ? -6.981 -1.025 10.406 1.00 92.88 86 GLY A O 1
ATOM 675 N N . VAL A 1 87 ? -4.792 -1.506 10.614 1.00 94.62 87 VAL A N 1
ATOM 676 C CA . VAL A 1 87 ? -4.421 -1.262 9.220 1.00 94.62 87 VAL A CA 1
ATOM 677 C C . VAL A 1 87 ? -3.591 -2.429 8.713 1.00 94.62 87 VAL A C 1
ATOM 679 O O . VAL A 1 87 ? -2.734 -2.931 9.441 1.00 94.62 87 VAL A O 1
ATOM 682 N N . MET A 1 88 ? -3.874 -2.860 7.488 1.00 93.38 88 MET A N 1
ATOM 683 C CA . MET A 1 88 ? -3.034 -3.775 6.731 1.00 93.38 88 MET A CA 1
ATOM 684 C C . MET A 1 88 ? -2.451 -3.089 5.504 1.00 93.38 88 MET A C 1
ATOM 686 O O . MET A 1 88 ? -3.131 -2.257 4.907 1.00 93.38 88 MET A O 1
ATOM 690 N N . GLU A 1 89 ? -1.244 -3.474 5.103 1.00 90.12 89 GLU A N 1
ATOM 691 C CA . GLU A 1 89 ? -0.582 -2.945 3.909 1.00 90.12 89 GLU A CA 1
ATOM 692 C C . GLU A 1 89 ? -0.258 -4.018 2.855 1.00 90.12 89 GLU A C 1
ATOM 694 O O . GLU A 1 89 ? 0.068 -5.164 3.172 1.00 90.12 89 GLU A O 1
ATOM 699 N N . THR A 1 90 ? -0.317 -3.637 1.577 1.00 87.62 90 THR A N 1
ATOM 700 C CA . THR A 1 90 ? 0.206 -4.418 0.444 1.00 87.62 90 THR A CA 1
ATOM 701 C C . THR A 1 90 ? 0.818 -3.499 -0.616 1.00 87.62 90 THR A C 1
ATOM 703 O O . THR A 1 90 ? 0.558 -2.296 -0.637 1.00 87.62 90 THR A O 1
ATOM 706 N N . GLY A 1 91 ? 1.653 -4.071 -1.486 1.00 83.94 91 GLY A N 1
ATOM 707 C CA . GLY A 1 91 ? 2.484 -3.334 -2.433 1.00 83.94 91 GLY A CA 1
ATOM 708 C C . GLY A 1 91 ? 3.869 -3.035 -1.858 1.00 83.94 91 GLY A C 1
ATOM 709 O O . GLY A 1 91 ? 4.467 -3.903 -1.216 1.00 83.94 91 GLY A O 1
ATOM 710 N N . ILE A 1 92 ? 4.383 -1.825 -2.085 1.00 83.19 92 ILE A N 1
ATOM 711 C CA . ILE A 1 92 ? 5.704 -1.420 -1.589 1.00 83.19 92 ILE A CA 1
ATOM 712 C C . ILE A 1 92 ? 5.801 -1.494 -0.066 1.00 83.19 92 ILE A C 1
ATOM 714 O O . ILE A 1 92 ? 4.906 -1.084 0.671 1.00 83.19 92 ILE A O 1
ATOM 718 N N . THR A 1 93 ? 6.941 -1.972 0.425 1.00 79.88 93 THR A N 1
ATOM 719 C CA . THR A 1 93 ? 7.221 -2.077 1.865 1.00 79.88 93 THR A CA 1
ATOM 720 C C . THR A 1 93 ? 7.839 -0.806 2.450 1.00 79.88 93 THR A C 1
ATOM 722 O O . THR A 1 93 ? 7.856 -0.631 3.673 1.00 79.88 93 THR A O 1
ATOM 725 N N . SER A 1 94 ? 8.340 0.095 1.601 1.00 83.12 94 SER A N 1
ATOM 726 C CA . SER A 1 94 ? 8.979 1.352 1.995 1.00 83.12 94 SER A CA 1
ATOM 727 C C . SER A 1 94 ? 8.827 2.441 0.938 1.00 83.12 94 SER A C 1
ATOM 729 O O . SER A 1 94 ? 8.736 2.155 -0.251 1.00 83.12 94 SER A O 1
ATOM 731 N N . ILE A 1 95 ? 8.854 3.691 1.395 1.00 86.12 95 ILE A N 1
ATOM 732 C CA . ILE A 1 95 ? 9.023 4.887 0.570 1.00 86.12 95 ILE A CA 1
ATOM 733 C C . ILE A 1 95 ? 10.383 5.475 0.957 1.00 86.12 95 ILE A C 1
ATOM 735 O O . ILE A 1 95 ? 10.581 5.851 2.115 1.00 86.12 95 ILE A O 1
ATOM 739 N N . VAL A 1 96 ? 11.326 5.510 0.012 1.00 83.62 96 VAL A N 1
ATOM 740 C CA . VAL A 1 96 ? 12.743 5.843 0.267 1.00 83.62 96 VAL A CA 1
ATOM 741 C C . VAL A 1 96 ? 13.327 4.909 1.341 1.00 83.62 96 VAL A C 1
ATOM 743 O O . VAL A 1 96 ? 13.286 3.690 1.189 1.00 83.62 96 VAL A O 1
ATOM 746 N N . ASP A 1 97 ? 13.833 5.453 2.443 1.00 80.69 97 ASP A N 1
ATOM 747 C CA . ASP A 1 97 ? 14.438 4.762 3.579 1.00 80.69 97 ASP A CA 1
ATOM 748 C C . ASP A 1 97 ? 13.424 4.443 4.692 1.00 80.69 97 ASP A C 1
ATOM 750 O O . ASP A 1 97 ? 13.769 3.865 5.726 1.00 80.69 97 ASP A O 1
ATOM 754 N N . ARG A 1 98 ? 12.148 4.800 4.498 1.00 82.88 98 ARG A N 1
ATOM 755 C CA . ARG A 1 98 ? 11.104 4.691 5.519 1.00 82.88 98 ARG A CA 1
ATOM 756 C C . ARG A 1 98 ? 10.144 3.558 5.195 1.00 82.88 98 ARG A C 1
ATOM 758 O O . ARG A 1 98 ? 9.429 3.598 4.198 1.00 82.88 98 ARG A O 1
ATOM 765 N N . THR A 1 99 ? 10.060 2.561 6.073 1.00 86.81 99 THR A N 1
ATOM 766 C CA . THR A 1 99 ? 9.063 1.488 5.932 1.00 86.81 99 THR A CA 1
ATOM 767 C C . THR A 1 99 ? 7.642 2.032 6.096 1.00 86.81 99 THR A C 1
ATOM 769 O O . THR A 1 99 ? 7.416 2.931 6.911 1.00 86.81 99 THR A O 1
ATOM 772 N N . ILE A 1 100 ? 6.663 1.458 5.388 1.00 88.62 100 ILE A N 1
ATOM 773 C CA . ILE A 1 100 ? 5.242 1.839 5.529 1.00 88.62 100 ILE A CA 1
ATOM 774 C C . ILE A 1 100 ? 4.796 1.736 6.992 1.00 88.62 100 ILE A C 1
ATOM 776 O O . ILE A 1 100 ? 4.163 2.640 7.532 1.00 88.62 100 ILE A O 1
ATOM 780 N N . ARG A 1 101 ? 5.243 0.695 7.695 1.00 87.19 101 ARG A N 1
ATOM 781 C CA . ARG A 1 101 ? 5.018 0.524 9.134 1.00 87.19 101 ARG A CA 1
ATOM 782 C C . ARG A 1 101 ? 5.590 1.660 9.993 1.00 87.19 101 ARG A C 1
ATOM 784 O O . ARG A 1 101 ? 4.965 2.060 10.981 1.00 87.19 101 ARG A O 1
ATOM 791 N N . SER A 1 102 ? 6.767 2.183 9.645 1.00 89.56 102 SER A N 1
ATOM 792 C CA . SER A 1 102 ? 7.355 3.348 10.318 1.00 89.56 102 SER A CA 1
ATOM 793 C C . SER A 1 102 ? 6.521 4.606 10.066 1.00 89.56 102 SER A C 1
ATOM 795 O O . SER A 1 102 ? 6.242 5.350 11.006 1.00 89.56 102 SER A O 1
ATOM 797 N N . LEU A 1 103 ? 6.024 4.795 8.838 1.00 92.38 103 LEU A N 1
ATOM 798 C CA . LEU A 1 103 ? 5.108 5.889 8.493 1.00 92.38 103 LEU A CA 1
ATOM 799 C C . LEU A 1 103 ? 3.788 5.802 9.274 1.00 92.38 103 LEU A C 1
ATOM 801 O O . LEU A 1 103 ? 3.362 6.794 9.861 1.00 92.38 103 LEU A O 1
ATOM 805 N N . ILE A 1 104 ? 3.184 4.614 9.375 1.00 92.31 104 ILE A N 1
ATOM 806 C CA . ILE A 1 104 ? 1.977 4.376 10.187 1.00 92.31 104 ILE A CA 1
ATOM 807 C C . ILE A 1 104 ? 2.249 4.693 11.666 1.00 92.31 104 ILE A C 1
ATOM 809 O O . ILE A 1 104 ? 1.428 5.314 12.343 1.00 92.31 104 ILE A O 1
ATOM 813 N N . SER A 1 105 ? 3.412 4.293 12.183 1.00 90.88 105 SER A N 1
ATOM 814 C CA . SER A 1 105 ? 3.802 4.569 13.572 1.00 90.88 105 SER A CA 1
ATOM 815 C C . SER A 1 105 ? 4.014 6.064 13.827 1.00 90.88 105 SER A C 1
ATOM 817 O O . SER A 1 105 ? 3.627 6.573 14.880 1.00 90.88 105 SER A O 1
ATOM 819 N N . GLU A 1 106 ? 4.587 6.787 12.866 1.00 91.00 106 GLU A N 1
ATOM 820 C CA . GLU A 1 106 ? 4.733 8.239 12.929 1.00 91.00 106 GLU A CA 1
ATOM 821 C C . GLU A 1 106 ? 3.388 8.957 12.868 1.00 91.00 106 GLU A C 1
ATOM 823 O O . GLU A 1 106 ? 3.152 9.857 13.673 1.00 91.00 106 GLU A O 1
ATOM 828 N N . PHE A 1 107 ? 2.488 8.521 11.985 1.00 91.44 107 PHE A N 1
ATOM 829 C CA . PHE A 1 107 ? 1.115 9.011 11.941 1.00 91.44 107 PHE A CA 1
ATOM 830 C C . PHE A 1 107 ? 0.451 8.880 13.318 1.00 91.44 107 PHE A C 1
ATOM 832 O O . PHE A 1 107 ? -0.039 9.870 13.852 1.00 91.44 107 PHE A O 1
ATOM 839 N N . LYS A 1 108 ? 0.538 7.709 13.966 1.00 90.19 108 LYS A N 1
ATOM 840 C CA . LYS A 1 108 ? 0.019 7.514 15.333 1.00 90.19 108 LYS A CA 1
ATOM 841 C C . LYS A 1 108 ? 0.668 8.442 16.362 1.00 90.19 108 LYS A C 1
ATOM 843 O O . LYS A 1 108 ? 0.021 8.852 17.318 1.00 90.19 108 LYS A O 1
ATOM 848 N N . ARG A 1 109 ? 1.960 8.743 16.220 1.00 88.12 109 ARG A N 1
ATOM 849 C CA . ARG A 1 109 ? 2.673 9.629 17.150 1.00 88.12 109 ARG A CA 1
ATOM 850 C C . ARG A 1 109 ? 2.265 11.091 16.971 1.00 88.12 109 ARG A C 1
ATOM 852 O O . ARG A 1 109 ? 2.251 11.829 17.953 1.00 88.12 109 ARG A O 1
ATOM 859 N N . ASN A 1 110 ? 1.971 11.501 15.742 1.00 86.62 110 ASN A N 1
ATOM 860 C CA . ASN A 1 110 ? 1.744 12.897 15.382 1.00 86.62 110 ASN A CA 1
ATOM 861 C C . ASN A 1 110 ? 0.254 13.276 15.371 1.00 86.62 110 ASN A C 1
ATOM 863 O O . ASN A 1 110 ? -0.070 14.424 15.668 1.00 86.62 110 ASN A O 1
ATOM 867 N N . ASP A 1 111 ? -0.646 12.336 15.078 1.00 84.69 111 ASP A N 1
ATOM 868 C CA . ASP A 1 111 ? -2.091 12.569 15.034 1.00 84.69 111 ASP A CA 1
ATOM 869 C C . ASP A 1 111 ? -2.654 12.782 16.446 1.00 84.69 111 ASP A C 1
ATOM 871 O O . ASP A 1 111 ? -2.492 11.963 17.358 1.00 84.69 111 ASP A O 1
ATOM 875 N N . GLU A 1 112 ? -3.340 13.909 16.632 1.00 74.62 112 GLU A N 1
ATOM 876 C CA . GLU A 1 112 ? -3.880 14.313 17.932 1.00 74.62 112 GLU A CA 1
ATOM 877 C C . GLU A 1 112 ? -4.863 13.293 18.515 1.00 74.62 112 GLU A C 1
ATOM 879 O O . GLU A 1 112 ? -4.936 13.144 19.739 1.00 74.62 112 GLU A O 1
ATOM 884 N N . GLY A 1 113 ? -5.578 12.556 17.654 1.00 73.50 113 GLY A N 1
ATOM 885 C CA . GLY A 1 113 ? -6.511 11.520 18.073 1.00 73.50 113 GLY A CA 1
ATOM 886 C C . GLY A 1 113 ? -5.816 10.400 18.843 1.00 73.50 113 GLY A C 1
ATOM 887 O O . GLY A 1 113 ? -6.338 9.915 19.838 1.00 73.50 113 GLY A O 1
ATOM 888 N N . PHE A 1 114 ? -4.600 10.029 18.461 1.00 78.12 114 PHE A N 1
ATOM 889 C CA . PHE A 1 114 ? -3.872 8.935 19.105 1.00 78.12 114 PHE A CA 1
ATOM 890 C C . PHE A 1 114 ? -3.086 9.382 20.343 1.00 78.12 114 PHE A C 1
ATOM 892 O O . PHE A 1 114 ? -2.889 8.587 21.262 1.00 78.12 114 PHE A O 1
ATOM 899 N N . ARG A 1 115 ? -2.659 10.652 20.399 1.00 74.12 115 ARG A N 1
ATOM 900 C CA . ARG A 1 115 ? -1.869 11.199 21.519 1.00 74.12 115 ARG A CA 1
ATOM 901 C C . ARG A 1 115 ? -2.679 11.401 22.797 1.00 74.12 115 ARG A C 1
ATOM 903 O O . ARG A 1 115 ? -2.118 11.307 23.886 1.00 74.12 115 ARG A O 1
ATOM 910 N N . VAL A 1 116 ? -3.971 11.715 22.682 1.00 71.88 116 VAL A N 1
ATOM 911 C CA . VAL A 1 116 ? -4.833 12.017 23.835 1.00 71.88 116 VAL A CA 1
ATOM 912 C C . VAL A 1 116 ? -6.070 11.113 23.806 1.00 71.88 116 VAL A C 1
ATOM 914 O O . VAL A 1 116 ? -7.110 11.524 23.290 1.00 71.88 116 VAL A O 1
ATOM 917 N N . PRO A 1 117 ? -6.008 9.904 24.401 1.00 60.72 117 PRO A N 1
ATOM 918 C CA . PRO A 1 117 ? -7.087 8.914 24.324 1.00 60.72 117 PRO A CA 1
ATOM 919 C C . PRO A 1 117 ? -8.456 9.452 24.772 1.00 60.72 117 PRO A C 1
ATOM 921 O O . PRO A 1 117 ? -9.487 9.114 24.202 1.00 60.72 117 PRO A O 1
ATOM 924 N N . ASN A 1 118 ? -8.471 10.365 25.749 1.00 62.66 118 ASN A N 1
ATOM 925 C CA . ASN A 1 118 ? -9.696 10.966 26.288 1.00 62.66 118 ASN A CA 1
ATOM 926 C C . ASN A 1 118 ? -10.358 11.998 25.352 1.00 62.66 118 ASN A C 1
ATOM 928 O O . ASN A 1 118 ? -11.498 12.399 25.595 1.00 62.66 118 ASN A O 1
ATOM 932 N N . LYS A 1 119 ? -9.663 12.439 24.293 1.00 60.03 119 LYS A N 1
ATOM 933 C CA . LYS A 1 119 ? -10.192 13.341 23.256 1.00 60.03 119 LYS A CA 1
ATOM 934 C C . LYS A 1 119 ? -10.739 12.600 22.032 1.00 60.03 119 LYS A C 1
ATOM 936 O O . LYS A 1 119 ? -11.292 13.247 21.148 1.00 60.03 119 LYS A O 1
ATOM 941 N N . LEU A 1 120 ? -10.652 11.268 21.992 1.00 64.44 120 LEU A N 1
ATOM 942 C CA . LEU A 1 120 ? -11.235 10.428 20.940 1.00 64.44 120 LEU A CA 1
ATOM 943 C C . LEU A 1 120 ? -12.757 10.323 21.085 1.00 64.44 120 LEU A C 1
ATOM 945 O O . LEU A 1 120 ? -13.306 9.266 21.390 1.00 64.44 120 LEU A O 1
ATOM 949 N N . LYS A 1 121 ? -13.446 11.444 20.894 1.00 67.06 121 LYS A N 1
ATOM 950 C CA . LYS A 1 121 ? -14.899 11.491 20.741 1.00 67.06 121 LYS A CA 1
ATOM 951 C C . LYS A 1 121 ? -15.203 11.799 19.274 1.00 67.06 121 LYS A C 1
ATOM 953 O O . LYS A 1 121 ? -14.585 12.705 18.719 1.00 67.06 121 LYS A O 1
ATOM 958 N N . ASN A 1 122 ? -16.152 11.087 18.669 1.00 75.81 122 ASN A N 1
ATOM 959 C CA . ASN A 1 122 ? -16.644 11.320 17.306 1.00 75.81 122 ASN A CA 1
ATOM 960 C C . ASN A 1 122 ? -15.615 11.008 16.201 1.00 75.81 122 ASN A C 1
ATOM 962 O O . ASN A 1 122 ? -15.345 11.838 15.320 1.00 75.81 122 ASN A O 1
ATOM 966 N N . PHE A 1 123 ? -15.031 9.811 16.245 1.00 84.69 123 PHE A N 1
ATOM 967 C CA . PHE A 1 123 ? -14.163 9.309 15.185 1.00 84.69 123 PHE A CA 1
ATOM 968 C C . PHE A 1 123 ? -14.905 8.314 14.294 1.00 84.69 123 PHE A C 1
ATOM 970 O O . PHE A 1 123 ? -15.731 7.526 14.743 1.00 84.69 123 PHE A O 1
ATOM 977 N N . THR A 1 124 ? -14.556 8.330 13.012 1.00 90.88 124 THR A N 1
ATOM 978 C CA . THR A 1 124 ? -15.002 7.315 12.059 1.00 90.88 124 THR A CA 1
ATOM 979 C C . THR A 1 124 ? -13.794 6.682 11.396 1.00 90.88 124 THR A C 1
ATOM 981 O O . THR A 1 124 ? -12.783 7.363 11.180 1.00 90.88 124 THR A O 1
ATOM 984 N N . VAL A 1 125 ? -13.897 5.404 11.036 1.00 91.75 125 VAL A N 1
ATOM 985 C CA . VAL A 1 125 ? -12.880 4.678 10.263 1.00 91.75 125 VAL A CA 1
ATOM 986 C C . VAL A 1 125 ? -12.515 5.485 9.021 1.00 91.75 125 VAL A C 1
ATOM 988 O O . VAL A 1 125 ? -11.339 5.725 8.768 1.00 91.75 125 VAL A O 1
ATOM 991 N N . LYS A 1 126 ? -13.515 6.021 8.309 1.00 93.38 126 LYS A N 1
ATOM 992 C CA . LYS A 1 126 ? -13.307 6.866 7.124 1.00 93.38 126 LYS A CA 1
ATOM 993 C C . LYS A 1 126 ? -12.453 8.103 7.415 1.00 93.38 126 LYS A C 1
ATOM 995 O O . LYS A 1 126 ? -11.558 8.420 6.640 1.00 93.38 126 LYS A O 1
ATOM 1000 N N . ARG A 1 127 ? -12.713 8.816 8.517 1.00 91.12 127 ARG A N 1
ATOM 1001 C CA . ARG A 1 127 ? -11.932 10.010 8.886 1.00 91.12 127 ARG A CA 1
ATOM 1002 C C . ARG A 1 127 ? -10.493 9.659 9.237 1.00 91.12 127 ARG A C 1
ATOM 1004 O O . ARG A 1 127 ? -9.592 10.387 8.843 1.00 91.12 127 ARG A O 1
ATOM 1011 N N . VAL A 1 128 ? -10.277 8.573 9.975 1.00 91.81 128 VAL A N 1
ATOM 1012 C CA . VAL A 1 128 ? -8.925 8.114 10.327 1.00 91.81 128 VAL A CA 1
ATOM 1013 C C . VAL A 1 128 ? -8.176 7.669 9.072 1.00 91.81 128 VAL A C 1
ATOM 1015 O O . VAL A 1 128 ? -7.031 8.068 8.881 1.00 91.81 128 VAL A O 1
ATOM 1018 N N . ALA A 1 129 ? -8.846 6.926 8.189 1.00 93.69 129 ALA A N 1
ATOM 1019 C CA . ALA A 1 129 ? -8.298 6.499 6.911 1.00 93.69 129 ALA A CA 1
ATOM 1020 C C . ALA A 1 129 ? -7.892 7.685 6.035 1.00 93.69 129 ALA A C 1
ATOM 1022 O O . ALA A 1 129 ? -6.781 7.694 5.517 1.00 93.69 129 ALA A O 1
ATOM 1023 N N . GLN A 1 130 ? -8.738 8.715 5.940 1.00 93.12 130 GLN A N 1
ATOM 1024 C CA . GLN A 1 130 ? -8.412 9.914 5.173 1.00 93.12 130 GLN A CA 1
ATOM 1025 C C . GLN A 1 130 ? -7.179 10.631 5.731 1.00 93.12 130 GLN A C 1
ATOM 1027 O O . GLN A 1 130 ? -6.273 10.940 4.974 1.00 93.12 130 GLN A O 1
ATOM 1032 N N . ARG A 1 131 ? -7.090 10.843 7.052 1.00 91.12 131 ARG A N 1
ATOM 1033 C CA . ARG A 1 131 ? -5.919 11.515 7.645 1.00 91.12 131 ARG A CA 1
ATOM 1034 C C . ARG A 1 131 ? -4.629 10.718 7.453 1.00 91.12 131 ARG A C 1
ATOM 1036 O O . ARG A 1 131 ? -3.573 11.303 7.225 1.00 91.12 131 ARG A O 1
ATOM 1043 N N . MET A 1 132 ? -4.711 9.390 7.546 1.00 92.50 132 MET A N 1
ATOM 1044 C CA . MET A 1 132 ? -3.572 8.514 7.274 1.00 92.50 132 MET A CA 1
ATOM 1045 C C . MET A 1 132 ? -3.161 8.589 5.802 1.00 92.50 132 MET A C 1
ATOM 1047 O O . MET A 1 132 ? -1.971 8.724 5.516 1.00 92.50 132 MET A O 1
ATOM 1051 N N . LEU A 1 133 ? -4.137 8.553 4.888 1.00 92.88 133 LEU A N 1
ATOM 1052 C CA . LEU A 1 133 ? -3.908 8.739 3.462 1.00 92.88 133 LEU A CA 1
ATOM 1053 C C . LEU A 1 133 ? -3.222 10.082 3.215 1.00 92.88 133 LEU A C 1
ATOM 1055 O O . LEU A 1 133 ? -2.138 10.081 2.658 1.00 92.88 133 LEU A O 1
ATOM 1059 N N . ASP A 1 134 ? -3.765 11.196 3.702 1.00 92.00 134 ASP A N 1
ATOM 1060 C CA . ASP A 1 134 ? -3.191 12.534 3.509 1.00 92.00 134 ASP A CA 1
ATOM 1061 C C . ASP A 1 134 ? -1.737 12.615 4.018 1.00 92.00 134 ASP A C 1
ATOM 1063 O O . ASP A 1 134 ? -0.866 13.194 3.361 1.00 92.00 134 ASP A O 1
ATOM 1067 N N . SER A 1 135 ? -1.448 11.979 5.161 1.00 90.75 135 SER A N 1
ATOM 1068 C CA . SER A 1 135 ? -0.107 11.937 5.754 1.00 90.75 135 SER A CA 1
ATOM 1069 C C . SER A 1 135 ? 0.903 11.152 4.913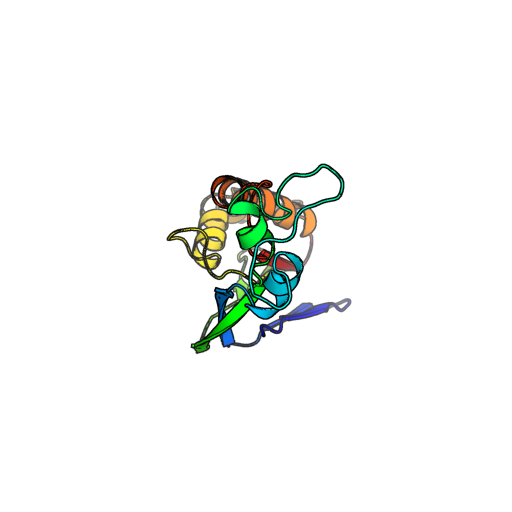 1.00 90.75 135 SER A C 1
ATOM 1071 O O . SER A 1 135 ? 2.066 11.548 4.842 1.00 90.75 135 SER A O 1
ATOM 1073 N N . ILE A 1 136 ? 0.500 10.024 4.326 1.00 92.44 136 ILE A N 1
ATOM 1074 C CA . ILE A 1 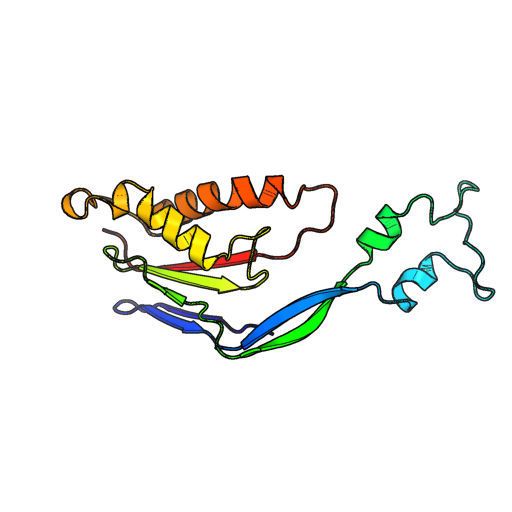136 ? 1.397 9.141 3.561 1.00 92.44 136 ILE A CA 1
ATOM 1075 C C . ILE A 1 136 ? 1.470 9.584 2.094 1.00 92.44 136 ILE A C 1
ATOM 1077 O O . ILE A 1 136 ? 2.541 9.562 1.492 1.00 92.44 136 ILE A O 1
ATOM 1081 N N . TYR A 1 137 ? 0.352 10.042 1.533 1.00 91.38 137 TYR A N 1
ATOM 1082 C CA . TYR A 1 137 ? 0.196 10.405 0.127 1.00 91.38 137 TYR A CA 1
ATOM 1083 C C . TYR A 1 137 ? 1.075 11.589 -0.274 1.00 91.38 137 TYR A C 1
ATOM 1085 O O . TYR A 1 137 ? 1.641 11.589 -1.362 1.00 91.38 137 TYR A O 1
ATOM 1093 N N . SER A 1 138 ? 1.261 12.564 0.623 1.00 88.81 138 SER A N 1
ATOM 1094 C CA . SER A 1 138 ? 2.182 13.685 0.394 1.00 88.81 138 SER A CA 1
ATOM 1095 C C . SER A 1 138 ? 3.621 13.209 0.152 1.00 88.81 138 SER A C 1
ATOM 1097 O O . SER A 1 138 ? 4.262 13.621 -0.815 1.00 88.81 138 SER A O 1
ATOM 1099 N N . LEU A 1 139 ? 4.109 12.278 0.982 1.00 90.12 139 LEU A N 1
ATOM 1100 C CA . LEU A 1 139 ? 5.432 11.678 0.809 1.00 90.12 139 LEU A CA 1
ATOM 1101 C C . LEU A 1 139 ? 5.476 10.798 -0.447 1.00 90.12 139 LEU A C 1
ATOM 1103 O O . LEU A 1 139 ? 6.411 10.894 -1.230 1.00 90.12 139 LEU A O 1
ATOM 1107 N N . TYR A 1 140 ? 4.447 9.980 -0.662 1.00 91.56 140 TYR A N 1
ATOM 1108 C CA . TYR A 1 140 ? 4.364 9.088 -1.815 1.00 91.56 140 TYR A CA 1
ATOM 1109 C C . TYR A 1 140 ? 4.404 9.848 -3.150 1.00 91.56 140 TYR A C 1
ATOM 1111 O O . TYR A 1 140 ? 5.182 9.487 -4.022 1.00 91.56 140 TYR A O 1
ATOM 1119 N N . ASN A 1 141 ? 3.635 10.932 -3.303 1.00 91.12 141 ASN A N 1
ATOM 1120 C CA . ASN A 1 141 ? 3.634 11.755 -4.521 1.00 91.12 141 ASN A CA 1
ATOM 1121 C C . ASN A 1 141 ? 4.954 12.476 -4.765 1.00 91.12 141 ASN A C 1
ATOM 1123 O O . ASN A 1 141 ? 5.316 12.722 -5.912 1.00 91.12 141 ASN A O 1
ATOM 1127 N N . LYS A 1 142 ? 5.641 12.868 -3.690 1.00 90.25 142 LYS A N 1
ATOM 1128 C CA . LYS A 1 142 ? 6.933 13.538 -3.796 1.00 90.25 142 LYS A CA 1
ATOM 1129 C C . LYS A 1 142 ? 7.993 12.600 -4.379 1.00 90.25 142 LYS A C 1
ATOM 1131 O O . LYS A 1 142 ? 8.813 13.042 -5.174 1.00 90.25 142 LYS A O 1
ATOM 1136 N N . GLU A 1 143 ? 7.967 11.336 -3.972 1.00 89.06 143 GLU A N 1
ATOM 1137 C CA . GLU A 1 143 ? 8.967 10.335 -4.360 1.00 89.06 143 GLU A CA 1
ATOM 1138 C C . GLU A 1 143 ? 8.583 9.588 -5.647 1.00 89.06 143 GLU A C 1
ATOM 1140 O O . GLU A 1 143 ? 9.453 9.203 -6.423 1.00 89.06 143 GLU A O 1
ATOM 1145 N N . TYR A 1 144 ? 7.282 9.429 -5.906 1.00 88.81 144 TYR A N 1
ATOM 1146 C CA . TYR A 1 144 ? 6.725 8.773 -7.091 1.00 88.81 144 TYR A CA 1
ATOM 1147 C C . TYR A 1 144 ? 5.725 9.707 -7.798 1.00 88.81 144 TYR A C 1
ATOM 1149 O O . TYR A 1 144 ? 4.510 9.579 -7.592 1.00 88.81 144 TYR A O 1
ATOM 1157 N N . PRO A 1 145 ? 6.206 10.677 -8.596 1.00 86.50 145 PRO A N 1
ATOM 1158 C CA . PRO A 1 145 ? 5.349 11.627 -9.300 1.00 86.50 145 PRO A CA 1
ATOM 1159 C C . PRO A 1 145 ? 4.540 10.966 -10.434 1.00 86.50 145 PRO A C 1
ATOM 1161 O O . PRO A 1 145 ? 4.843 9.865 -10.891 1.00 86.5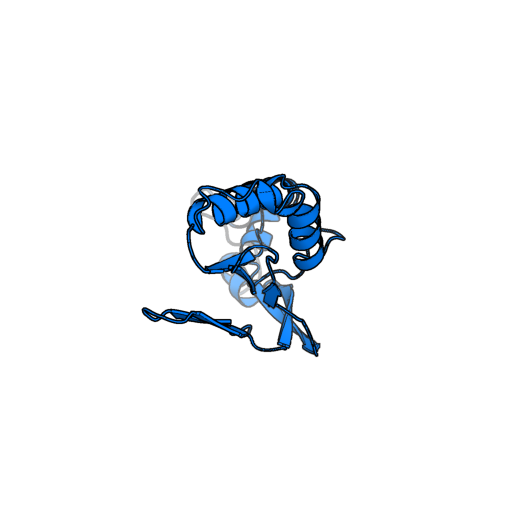0 145 PRO A O 1
ATOM 1164 N N . GLU A 1 146 ? 3.468 11.635 -10.879 1.00 83.00 146 GLU A N 1
ATOM 1165 C CA . GLU A 1 146 ? 2.508 11.126 -11.884 1.00 83.00 146 GLU A CA 1
ATOM 1166 C C . GLU A 1 146 ? 3.102 10.840 -13.264 1.00 83.00 146 GLU A C 1
ATOM 1168 O O . GLU A 1 146 ? 2.531 10.074 -14.034 1.00 83.00 146 GLU A O 1
ATOM 1173 N N . ASP A 1 147 ? 4.238 11.440 -13.584 1.00 79.38 147 ASP A N 1
ATOM 1174 C CA . ASP A 1 147 ? 4.893 11.345 -14.879 1.00 79.38 147 ASP A CA 1
ATOM 1175 C C . ASP A 1 147 ? 5.888 10.179 -14.982 1.00 79.38 147 ASP A C 1
ATOM 1177 O O . ASP A 1 147 ? 6.568 10.071 -16.003 1.00 79.38 147 ASP A O 1
ATOM 1181 N N . GLY A 1 148 ? 5.971 9.304 -13.978 1.00 70.19 148 GLY A N 1
ATOM 1182 C CA . GLY A 1 148 ? 6.867 8.149 -13.968 1.00 70.19 148 GLY A CA 1
ATOM 1183 C C . GLY A 1 148 ? 6.209 6.852 -13.503 1.00 70.19 148 GLY A C 1
ATOM 1184 O O . GLY A 1 148 ? 5.000 6.763 -13.295 1.00 70.19 148 GLY A O 1
ATOM 1185 N N . PHE A 1 149 ? 7.039 5.825 -13.331 1.00 73.75 149 PHE A N 1
ATOM 1186 C CA . PHE A 1 149 ? 6.632 4.571 -12.706 1.00 73.75 149 PHE A CA 1
ATOM 1187 C C . PHE A 1 149 ? 6.210 4.822 -11.255 1.00 73.75 149 PHE A C 1
ATOM 1189 O O . PHE A 1 149 ? 6.956 5.408 -10.466 1.00 73.75 149 PHE A O 1
ATOM 1196 N N . ARG A 1 150 ? 5.012 4.350 -10.906 1.00 84.31 150 ARG A N 1
ATOM 1197 C CA . ARG A 1 150 ? 4.428 4.504 -9.575 1.00 84.31 150 ARG A CA 1
ATOM 1198 C C . ARG A 1 150 ? 4.128 3.130 -9.001 1.00 84.31 150 ARG A C 1
ATOM 1200 O O . ARG A 1 150 ? 3.172 2.495 -9.445 1.00 84.31 150 ARG A O 1
ATOM 1207 N N . PRO A 1 151 ? 4.923 2.664 -8.031 1.00 83.69 151 PRO A N 1
ATOM 1208 C CA . PRO A 1 151 ? 4.736 1.331 -7.502 1.00 83.69 151 PRO A CA 1
ATOM 1209 C C . PRO A 1 151 ? 3.504 1.297 -6.601 1.00 83.69 151 PRO A C 1
ATOM 1211 O O . PRO A 1 151 ? 3.231 2.251 -5.868 1.00 83.69 151 PRO A O 1
ATOM 1214 N N . HIS A 1 152 ? 2.735 0.216 -6.646 1.00 86.00 152 HIS A N 1
ATOM 1215 C CA . HIS A 1 152 ? 1.454 0.168 -5.943 1.00 86.00 152 HIS A CA 1
ATOM 1216 C C . HIS A 1 152 ? 1.639 0.175 -4.418 1.00 86.00 152 HIS A C 1
ATOM 1218 O O . HIS A 1 152 ? 2.514 -0.499 -3.876 1.00 86.00 152 HIS A O 1
ATOM 1224 N N . LEU A 1 153 ? 0.783 0.923 -3.719 1.00 88.50 153 LEU A N 1
ATOM 1225 C CA . LEU A 1 153 ? 0.625 0.886 -2.267 1.00 88.50 153 LEU A CA 1
ATOM 1226 C C . LEU A 1 153 ? -0.867 0.881 -1.954 1.00 88.50 153 LEU A C 1
ATOM 1228 O O . LEU A 1 153 ? -1.591 1.790 -2.358 1.00 88.50 153 LEU A O 1
ATOM 1232 N N . GLU A 1 154 ? -1.314 -0.113 -1.204 1.00 90.62 154 GLU A N 1
ATOM 1233 C CA . GLU A 1 154 ? -2.691 -0.212 -0.740 1.00 90.62 154 GLU A CA 1
ATOM 1234 C C . GLU A 1 154 ? -2.712 -0.402 0.777 1.00 90.62 154 GLU A C 1
ATOM 1236 O O . GLU A 1 154 ? -1.940 -1.182 1.340 1.00 90.62 154 GLU A O 1
ATOM 1241 N N . LEU A 1 155 ? -3.610 0.338 1.431 1.00 92.31 155 LEU A N 1
ATOM 1242 C CA . LEU A 1 155 ? -3.852 0.270 2.866 1.00 92.31 155 LEU A CA 1
ATOM 1243 C C . LEU A 1 155 ? -5.310 -0.118 3.113 1.00 92.31 155 LEU A C 1
ATOM 1245 O O . LEU A 1 155 ? -6.226 0.611 2.733 1.00 92.31 155 LEU A O 1
ATOM 1249 N N . ILE A 1 156 ? -5.526 -1.236 3.803 1.00 93.50 156 ILE A N 1
ATOM 1250 C CA . ILE A 1 156 ? -6.850 -1.680 4.240 1.00 93.50 156 ILE A CA 1
ATOM 1251 C C . ILE A 1 156 ? -7.003 -1.325 5.712 1.00 93.50 156 ILE A C 1
ATOM 1253 O O . ILE A 1 156 ? -6.351 -1.911 6.574 1.00 93.50 156 ILE A O 1
ATOM 1257 N N . ILE A 1 157 ? -7.881 -0.372 6.008 1.00 94.50 157 ILE A N 1
ATOM 1258 C CA . ILE A 1 157 ? -8.135 0.098 7.372 1.00 94.50 157 ILE A CA 1
ATOM 1259 C C . ILE A 1 157 ? -9.515 -0.379 7.800 1.00 94.50 157 ILE A C 1
ATOM 1261 O O . ILE A 1 157 ? -10.501 -0.163 7.097 1.00 94.50 157 ILE A O 1
ATOM 1265 N N . GLY A 1 158 ? -9.591 -1.005 8.969 1.00 93.19 158 GLY A N 1
ATOM 1266 C CA . GLY A 1 158 ? -10.843 -1.501 9.521 1.00 93.19 158 GLY A CA 1
ATOM 1267 C C . GLY A 1 158 ? -10.942 -1.253 11.017 1.00 93.19 158 GLY A C 1
ATOM 1268 O O . GLY A 1 158 ? -9.937 -1.195 11.721 1.00 93.19 158 GLY A O 1
ATOM 1269 N N . GLY A 1 159 ? -12.166 -1.102 11.509 1.00 92.19 159 GLY A N 1
ATOM 1270 C CA . GLY A 1 159 ? -12.471 -1.020 12.931 1.00 92.19 159 GLY A CA 1
ATOM 1271 C C . GLY A 1 159 ? -13.890 -0.531 13.166 1.00 92.19 159 GLY A C 1
ATOM 1272 O O . GLY A 1 159 ? -14.749 -0.695 12.302 1.00 92.19 159 GLY A O 1
ATOM 1273 N N . TYR A 1 160 ? -14.118 0.082 14.322 1.00 89.44 160 TYR A N 1
ATOM 1274 C CA . TYR A 1 160 ? -15.438 0.564 14.731 1.00 89.44 160 TYR A CA 1
ATOM 1275 C C . TYR A 1 160 ? -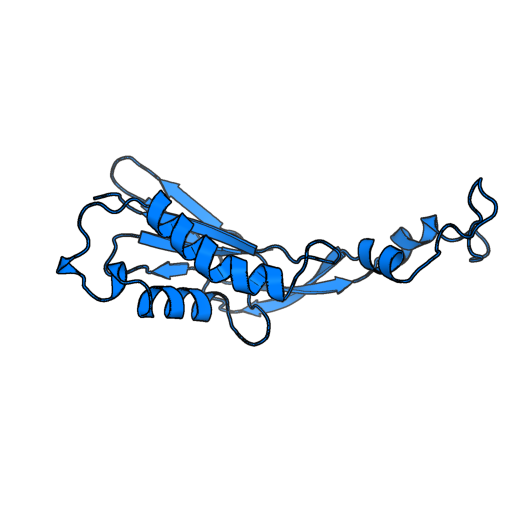15.457 2.079 14.856 1.00 89.44 160 TYR A C 1
ATOM 1277 O O . TYR A 1 160 ? -14.472 2.673 15.288 1.00 89.44 160 TYR A O 1
ATOM 1285 N N . ASP A 1 161 ? -16.589 2.684 14.516 1.00 89.25 161 ASP A N 1
ATOM 1286 C CA . ASP A 1 161 ? -16.855 4.108 14.721 1.00 89.25 161 ASP A CA 1
ATOM 1287 C C . ASP A 1 161 ? -17.286 4.380 16.174 1.00 89.25 161 ASP A C 1
ATOM 1289 O O . ASP A 1 161 ? -17.784 3.480 16.861 1.00 89.25 161 ASP A O 1
ATOM 1293 N N . LYS A 1 162 ? -17.106 5.618 16.655 1.00 80.12 162 LYS A N 1
ATOM 1294 C CA . LYS A 1 162 ? -17.577 6.048 17.981 1.00 80.12 162 LYS A CA 1
ATOM 1295 C C . LYS A 1 162 ? -17.845 7.542 18.071 1.00 80.12 162 LYS A C 1
ATOM 1297 O O . LYS A 1 162 ? -17.013 8.327 17.562 1.00 80.12 162 LYS A O 1
#

Foldseek 3Di:
DKDWDWDDDPVDIDTDIDQKDFDWDFDADVVLCCVQADPVRDGDADPVRHGPCPDPQVRQVRTDTDRDDIDGGHDQKADLPPAQKIKGKDWDQDQVPGGPVNLVVVLLVPPPCNVDVVPVDFDDQVVSVVSSCVSVVVSQCVRAPPSGDRIDMDMDMDGDTD

Secondary structure (DSSP, 8-state):
---EEEEE-SS-EEEEE-SEEEEEEEEE-HHHHGGGB-TTSPBPBPTTSSBS--STHHHHTTEEEEEEEEEET---EEE-TTSSEEEEEEE-SEETTEEHHHHHHHHHHH-HHHH-GGG--S--HHHHHHHHHHHHHHHHHHHS-TTS----EEEEEEE---

pLDDT: mean 83.66, std 9.47, range [57.81, 94.62]

Organism: NCBI:txid412755

Radius of gyration: 21.16 Å; chains: 1; bounding box: 39×28×67 Å